Protein AF-A0A135VBW7-F1 (afdb_monomer_lite)

Secondary structure (DSSP, 8-state):
--THHHHHHHHHHHHHHHHHHHHTTTT-S--HHHHHHHHHHHHHHHHHHHHHHHHHHHHHHHHHHHHHHHHHHHHHHHHHHTS----PPP-HHHHHHHHH-S-TTS-HHHHHHHHHHHHHHHHHHHHHHHHHHHHTTS-TT-HHHHHHHHHHHHHHHHHHHHHHHHHHHH--

Structure (mmCIF, N/CA/C/O backbone):
data_AF-A0A135VBW7-F1
#
_entry.id   AF-A0A135VBW7-F1
#
loop_
_atom_site.group_PDB
_atom_site.id
_atom_site.type_symbol
_atom_site.label_atom_id
_atom_site.label_alt_id
_atom_site.label_comp_id
_atom_site.label_asym_id
_atom_site.label_entity_id
_atom_site.label_seq_id
_atom_site.pdbx_PDB_ins_code
_atom_site.Cartn_x
_atom_site.Cartn_y
_atom_site.Cartn_z
_atom_site.occupancy
_atom_site.B_iso_or_equiv
_atom_site.auth_seq_id
_atom_site.auth_comp_id
_atom_site.auth_asym_id
_atom_site.auth_atom_id
_atom_site.pdbx_PDB_model_num
ATOM 1 N N . MET A 1 1 ? -20.790 11.177 20.174 1.00 46.88 1 MET A N 1
ATOM 2 C CA . MET A 1 1 ? -21.631 11.254 21.397 1.00 46.88 1 MET A CA 1
ATOM 3 C C . MET A 1 1 ? -22.530 10.015 21.608 1.00 46.88 1 MET A C 1
ATOM 5 O O . MET A 1 1 ? -23.589 10.155 22.200 1.00 46.88 1 MET A O 1
ATOM 9 N N . ARG A 1 2 ? -22.160 8.800 21.154 1.00 52.00 2 ARG A N 1
ATOM 10 C CA . ARG A 1 2 ? -22.964 7.569 21.377 1.00 52.00 2 ARG A CA 1
ATOM 11 C C . ARG A 1 2 ? -22.360 6.594 22.401 1.00 52.00 2 ARG A C 1
ATOM 13 O O . ARG A 1 2 ? -23.052 5.684 22.832 1.00 52.00 2 ARG A O 1
ATOM 20 N N . GLU A 1 3 ? -21.113 6.800 22.824 1.00 50.81 3 GLU A N 1
ATOM 21 C CA . GLU A 1 3 ? -20.400 5.897 23.746 1.00 50.81 3 GLU A CA 1
ATOM 22 C C . GLU A 1 3 ? -20.763 6.115 25.226 1.00 50.81 3 GLU A C 1
ATOM 24 O O . GLU A 1 3 ? -20.669 5.199 26.038 1.00 50.81 3 GLU A O 1
ATOM 29 N N . SER A 1 4 ? -21.271 7.298 25.576 1.00 54.44 4 SER A N 1
ATOM 30 C CA . SER A 1 4 ? -21.640 7.672 26.947 1.00 54.44 4 SER A CA 1
ATOM 31 C C . SER A 1 4 ? -22.957 7.058 27.445 1.00 54.44 4 SER A C 1
ATOM 33 O O . SER A 1 4 ? -23.220 7.082 28.645 1.00 54.44 4 SER A O 1
ATOM 35 N N . TYR A 1 5 ? -23.779 6.477 26.563 1.00 54.94 5 TYR A N 1
ATOM 36 C CA . TYR A 1 5 ? -25.078 5.901 26.940 1.00 54.94 5 TYR A CA 1
ATOM 37 C C . TYR A 1 5 ? -25.002 4.437 27.384 1.00 54.94 5 TYR A C 1
ATOM 39 O O . TYR A 1 5 ? -25.906 3.974 28.071 1.00 54.94 5 TYR A O 1
ATOM 47 N N . TRP A 1 6 ? -23.933 3.711 27.049 1.00 58.34 6 TRP A N 1
ATOM 48 C CA . TRP A 1 6 ? -23.809 2.284 27.374 1.00 58.34 6 TRP A CA 1
ATOM 49 C C . TRP A 1 6 ? -23.512 2.042 28.850 1.00 58.34 6 TRP A C 1
ATOM 51 O O . TRP A 1 6 ? -24.111 1.164 29.464 1.00 58.34 6 TRP A O 1
ATOM 61 N N . TRP A 1 7 ? -22.669 2.883 29.448 1.00 57.38 7 TRP A N 1
ATOM 62 C CA . TRP A 1 7 ? -22.438 2.882 30.892 1.00 57.38 7 TRP A CA 1
ATOM 63 C C . TRP A 1 7 ? -23.694 3.300 31.661 1.00 57.38 7 TRP A C 1
ATOM 65 O O . TRP A 1 7 ? -23.978 2.735 32.711 1.00 57.38 7 TRP A O 1
ATOM 75 N N . LEU A 1 8 ? -24.487 4.227 31.106 1.00 60.44 8 LEU A N 1
ATOM 76 C CA . LEU A 1 8 ? -25.788 4.612 31.659 1.00 60.44 8 LEU A CA 1
ATOM 77 C C . LEU A 1 8 ? -26.816 3.481 31.553 1.00 60.44 8 LEU A C 1
ATOM 79 O O . LEU A 1 8 ? -27.539 3.252 32.511 1.00 60.44 8 LEU A O 1
ATOM 83 N N . LEU A 1 9 ? -26.856 2.741 30.442 1.00 63.44 9 LEU A N 1
ATOM 84 C CA . LEU A 1 9 ? -27.711 1.562 30.263 1.00 63.44 9 LEU A CA 1
ATOM 85 C C . LEU A 1 9 ? -27.305 0.414 31.192 1.00 63.44 9 LEU A C 1
ATOM 87 O O . LEU A 1 9 ? -28.172 -0.199 31.806 1.00 63.44 9 LEU A O 1
ATOM 91 N N . GLY A 1 10 ? -26.003 0.160 31.344 1.00 63.41 10 GLY A N 1
ATOM 92 C CA . GLY A 1 10 ? -25.475 -0.830 32.283 1.00 63.41 10 GLY A CA 1
ATOM 93 C C . GLY A 1 10 ? -25.764 -0.459 33.738 1.00 63.41 10 GLY A C 1
ATOM 94 O O . GLY A 1 10 ? -26.268 -1.284 34.494 1.00 63.41 10 GLY A O 1
ATOM 95 N N . ALA A 1 11 ? -25.533 0.801 34.120 1.00 61.34 11 ALA A N 1
ATOM 96 C CA . ALA A 1 11 ? -25.858 1.306 35.451 1.00 61.34 11 ALA A CA 1
ATOM 97 C C . ALA A 1 11 ? -27.372 1.308 35.709 1.00 61.34 11 ALA A C 1
ATOM 99 O O . ALA A 1 11 ? -27.806 0.919 36.788 1.00 61.34 11 ALA A O 1
ATOM 100 N N . PHE A 1 12 ? -28.187 1.682 34.720 1.00 61.47 12 PHE A N 1
ATOM 101 C CA . PHE A 1 12 ? -29.646 1.648 34.811 1.00 61.47 12 PHE A CA 1
ATOM 102 C C . PHE A 1 12 ? -30.165 0.217 34.950 1.00 61.47 12 PHE A C 1
ATOM 104 O O . PHE A 1 12 ? -30.994 -0.035 35.813 1.00 61.47 12 PHE A O 1
ATOM 111 N N . ALA A 1 13 ? -29.638 -0.738 34.181 1.00 65.81 13 ALA A N 1
ATOM 112 C CA . ALA A 1 13 ? -29.973 -2.151 34.332 1.00 65.81 13 ALA A CA 1
ATOM 113 C C . ALA A 1 13 ? -29.595 -2.678 35.725 1.00 65.81 13 ALA A C 1
ATOM 115 O O . ALA A 1 13 ? -30.359 -3.435 36.313 1.00 65.81 13 ALA A O 1
ATOM 116 N N . LEU A 1 14 ? -28.465 -2.229 36.282 1.00 63.97 14 LEU A N 1
ATOM 117 C CA . LEU A 1 14 ? -28.007 -2.604 37.620 1.00 63.97 14 LEU A CA 1
ATOM 118 C C . LEU A 1 14 ? -28.886 -1.996 38.726 1.00 63.97 14 LEU A C 1
ATOM 120 O O . LEU A 1 14 ? -29.238 -2.684 39.682 1.00 63.97 14 LEU A O 1
ATOM 124 N N . VAL A 1 15 ? -29.304 -0.736 38.569 1.00 66.69 15 VAL A N 1
ATOM 125 C CA . VAL A 1 15 ? -30.243 -0.055 39.475 1.00 66.69 15 VAL A CA 1
ATOM 126 C C . VAL A 1 15 ? -31.633 -0.679 39.387 1.00 66.69 15 VAL A C 1
ATOM 128 O O . VAL A 1 15 ? -32.228 -0.963 40.419 1.00 66.69 15 VAL A O 1
ATOM 131 N N . VAL A 1 16 ? -32.144 -0.956 38.185 1.00 64.00 16 VAL A N 1
ATOM 132 C CA . VAL A 1 16 ? -33.433 -1.634 37.987 1.00 64.00 16 VAL A CA 1
ATOM 133 C C . VAL A 1 16 ? -33.384 -3.050 38.559 1.00 64.00 16 VAL A C 1
ATOM 135 O O . VAL A 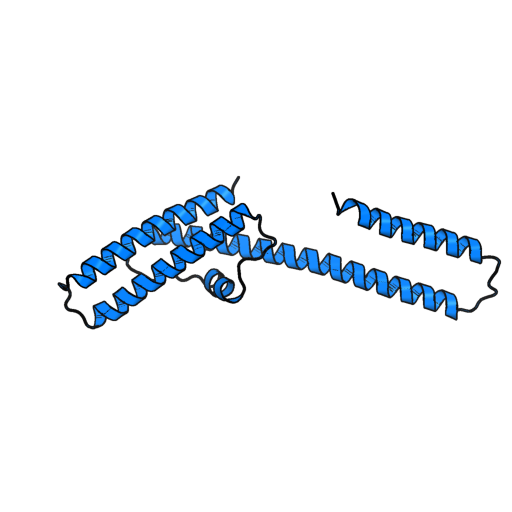1 16 ? -34.323 -3.447 39.235 1.00 64.00 16 VAL A O 1
ATOM 138 N N . ALA A 1 17 ? -32.285 -3.786 38.383 1.00 61.44 17 ALA A N 1
ATOM 139 C CA . ALA A 1 17 ? -32.102 -5.110 38.976 1.00 61.44 17 ALA A CA 1
ATOM 140 C C . ALA A 1 17 ? -32.067 -5.063 40.508 1.00 61.44 17 ALA A C 1
ATOM 142 O O . ALA A 1 17 ? -32.711 -5.885 41.151 1.00 61.44 17 ALA A O 1
ATOM 143 N N . ALA A 1 18 ? -31.370 -4.086 41.097 1.00 63.28 18 ALA A N 1
ATOM 144 C CA . ALA A 1 18 ? -31.343 -3.891 42.543 1.00 63.28 18 ALA A CA 1
ATOM 145 C C . ALA A 1 18 ? -32.724 -3.495 43.082 1.00 63.28 18 ALA A C 1
ATOM 147 O O . ALA A 1 18 ? -33.181 -4.061 44.067 1.00 63.28 18 ALA A O 1
ATOM 148 N N . VAL A 1 19 ? -33.425 -2.577 42.410 1.00 66.69 19 VAL A N 1
ATOM 149 C CA . VAL A 1 19 ? -34.778 -2.146 42.788 1.00 66.69 19 VAL A CA 1
ATOM 150 C C . VAL A 1 19 ? -35.772 -3.298 42.663 1.00 66.69 19 VAL A C 1
ATOM 152 O O . VAL A 1 19 ? -36.568 -3.497 43.568 1.00 66.69 19 VAL A O 1
ATOM 155 N N . VAL A 1 20 ? -35.701 -4.109 41.606 1.00 62.47 20 VAL A N 1
ATOM 156 C CA . VAL A 1 20 ? -36.527 -5.317 41.459 1.00 62.47 20 VAL A CA 1
ATOM 157 C C . VAL A 1 20 ? -36.168 -6.348 42.537 1.00 62.47 20 VAL A C 1
ATOM 159 O O . VAL A 1 20 ? -37.058 -6.860 43.202 1.00 62.47 20 VAL A O 1
ATOM 162 N N . ALA A 1 21 ? -34.889 -6.607 42.807 1.00 61.53 21 ALA A N 1
ATOM 163 C CA . ALA A 1 21 ? -34.484 -7.527 43.873 1.00 61.53 21 ALA A CA 1
ATOM 164 C C . ALA A 1 21 ? -34.987 -7.085 45.261 1.00 61.53 21 ALA A C 1
ATOM 166 O O . ALA A 1 21 ? -35.419 -7.926 46.044 1.00 61.53 21 ALA A O 1
ATOM 167 N N . ILE A 1 22 ? -34.980 -5.776 45.536 1.00 62.94 22 ILE A N 1
ATOM 168 C CA . ILE A 1 22 ? -35.487 -5.184 46.782 1.00 62.94 22 ILE A CA 1
ATOM 169 C C . ILE A 1 22 ? -37.024 -5.233 46.832 1.00 62.94 22 ILE A C 1
ATOM 171 O O . ILE A 1 22 ? -37.593 -5.605 47.851 1.00 62.94 22 ILE A O 1
ATOM 175 N N . LEU A 1 23 ? -37.717 -4.899 45.738 1.00 60.34 23 LEU A N 1
ATOM 176 C CA . LEU A 1 23 ? -39.187 -4.874 45.685 1.00 60.34 23 LEU A CA 1
ATOM 177 C C . LEU A 1 23 ? -39.821 -6.267 45.788 1.00 60.34 23 LEU A C 1
ATOM 179 O O . LEU A 1 23 ? -40.955 -6.391 46.243 1.00 60.34 23 LEU A O 1
ATOM 183 N N . PHE A 1 24 ? -39.104 -7.308 45.372 1.00 59.44 24 PHE A N 1
ATOM 184 C CA . PHE A 1 24 ? -39.570 -8.695 45.432 1.00 59.44 24 PHE A CA 1
ATOM 185 C C . PHE A 1 24 ? -38.990 -9.478 46.622 1.00 59.44 24 PHE A C 1
ATOM 187 O O . PHE A 1 24 ? -39.275 -10.668 46.761 1.00 59.44 24 PHE A O 1
ATOM 194 N N . GLN A 1 25 ? -38.227 -8.815 47.500 1.00 55.75 25 GLN A N 1
ATOM 195 C CA . GLN A 1 25 ? -37.569 -9.427 48.658 1.00 55.75 25 GLN A CA 1
ATOM 196 C C . GLN A 1 25 ? -38.575 -9.988 49.680 1.00 55.75 25 GLN A C 1
ATOM 198 O O . GLN A 1 25 ? -38.312 -11.020 50.293 1.00 55.75 25 GLN A O 1
ATOM 203 N N . ASP A 1 26 ? -39.750 -9.359 49.790 1.00 54.84 26 ASP A N 1
ATOM 204 C CA . ASP A 1 26 ? -40.818 -9.747 50.723 1.00 54.84 26 ASP A CA 1
ATOM 205 C C . ASP A 1 26 ? -41.869 -10.700 50.111 1.00 54.84 26 ASP A C 1
ATOM 207 O O . ASP A 1 26 ? -42.705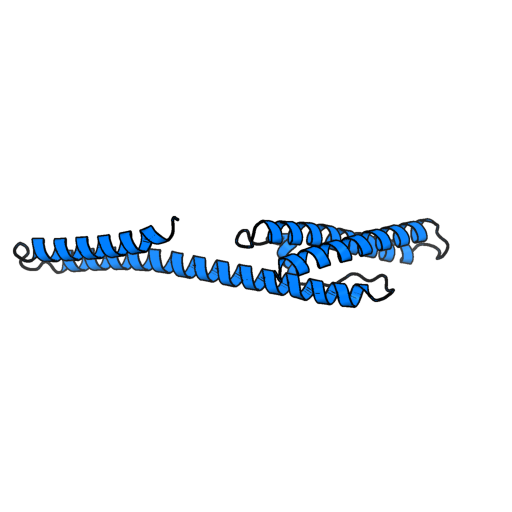 -11.245 50.831 1.00 54.84 26 ASP A O 1
ATOM 211 N N . PHE A 1 27 ? -41.852 -10.915 48.787 1.00 53.69 27 PHE A N 1
ATOM 212 C CA . PHE A 1 27 ? -42.901 -11.655 48.061 1.00 53.69 27 PHE A CA 1
ATOM 213 C C . PHE A 1 27 ? -42.540 -13.096 47.684 1.00 53.69 27 PHE A C 1
ATOM 215 O O . PHE A 1 27 ? -43.407 -13.837 47.221 1.00 53.69 27 PHE A O 1
ATOM 222 N N . LEU A 1 28 ? -41.288 -13.514 47.862 1.00 50.50 28 LEU A N 1
ATOM 223 C CA . LEU A 1 28 ? -40.815 -14.806 47.372 1.00 50.50 28 LEU A CA 1
ATOM 224 C C . LEU A 1 28 ? -40.257 -15.653 48.521 1.00 50.50 28 LEU A C 1
ATOM 226 O O . LEU A 1 28 ? -39.073 -15.538 48.846 1.00 50.50 28 LEU A O 1
ATOM 230 N N . PRO A 1 29 ? -41.058 -16.561 49.115 1.00 51.72 29 PRO A N 1
ATOM 231 C CA . PRO A 1 29 ? -40.495 -17.711 49.800 1.00 51.72 29 PRO A CA 1
ATOM 232 C C . PRO A 1 29 ? -39.825 -18.584 48.732 1.00 51.72 29 PRO A C 1
ATOM 234 O O . PRO A 1 29 ? -40.468 -19.416 48.108 1.00 51.72 29 PRO A O 1
ATOM 237 N N . THR A 1 30 ? -38.546 -18.303 48.475 1.00 59.38 30 THR A N 1
ATOM 238 C CA . THR A 1 30 ? -37.559 -19.161 47.803 1.00 59.38 30 THR A CA 1
ATOM 239 C C . THR A 1 30 ? -38.122 -20.125 46.757 1.00 59.38 30 THR A C 1
ATOM 241 O O . THR A 1 30 ? -38.370 -21.291 47.062 1.00 59.38 30 THR A O 1
ATOM 244 N N . GLU A 1 31 ? -38.165 -19.696 45.498 1.00 56.53 31 GLU A N 1
ATOM 245 C CA . GLU A 1 31 ? -37.857 -20.630 44.419 1.00 56.53 31 GLU A CA 1
ATOM 246 C C . GLU A 1 31 ? -36.468 -20.282 43.872 1.00 56.53 31 GLU A C 1
ATOM 248 O O . GLU A 1 31 ? -36.317 -19.247 43.214 1.00 56.53 31 GLU A O 1
ATOM 253 N N . PRO A 1 32 ? -35.433 -21.108 44.140 1.00 59.53 32 PRO A N 1
ATOM 254 C CA . PRO A 1 32 ? -34.099 -20.925 43.556 1.00 59.53 32 PRO A CA 1
ATOM 255 C C . PRO A 1 32 ? -34.147 -20.777 42.028 1.00 59.53 32 PRO A C 1
ATOM 257 O O . PRO A 1 32 ? -33.325 -20.067 41.458 1.00 59.53 32 PRO A O 1
ATOM 260 N N . LEU A 1 33 ? -35.192 -21.316 41.393 1.00 53.94 33 LEU A N 1
ATOM 261 C CA . LEU A 1 33 ? -35.493 -21.192 39.972 1.00 53.94 33 LEU A CA 1
ATOM 262 C C . LEU A 1 33 ? -35.513 -19.739 39.455 1.00 53.94 33 LEU A C 1
ATOM 264 O O . LEU A 1 33 ? -34.969 -19.477 38.389 1.00 53.94 33 LEU A O 1
ATOM 268 N N . ILE A 1 34 ? -36.113 -18.782 40.181 1.00 59.03 34 ILE A N 1
ATOM 269 C CA . ILE A 1 34 ? -36.241 -17.382 39.716 1.00 59.03 34 ILE A CA 1
ATOM 270 C C . ILE A 1 34 ? -34.895 -16.656 39.806 1.00 59.03 34 ILE A C 1
ATOM 272 O O . ILE A 1 34 ? -34.521 -15.913 38.897 1.00 59.03 34 ILE A O 1
ATOM 276 N N . ILE A 1 35 ? -34.144 -16.899 40.883 1.00 59.84 35 ILE A N 1
ATOM 277 C CA . ILE A 1 35 ? -32.806 -16.329 41.080 1.00 59.84 35 ILE A CA 1
ATOM 278 C C . ILE A 1 35 ? -31.834 -16.910 40.045 1.00 59.84 35 ILE A C 1
ATOM 280 O O . ILE A 1 35 ? -31.066 -16.161 39.442 1.00 59.84 35 ILE A O 1
ATOM 284 N N . GLU A 1 36 ? -31.909 -18.215 39.779 1.00 54.22 36 GLU A N 1
ATOM 285 C CA . GLU A 1 36 ? -31.135 -18.884 38.730 1.00 54.22 36 GLU A CA 1
ATOM 286 C C . GLU A 1 36 ? -31.496 -18.363 37.333 1.00 54.22 36 GLU A C 1
ATOM 288 O O . GLU A 1 36 ? -30.595 -18.084 36.540 1.00 54.22 36 GLU A O 1
ATOM 293 N N . LEU A 1 37 ? -32.783 -18.141 37.033 1.00 56.16 37 LEU A N 1
ATOM 294 C CA . LEU A 1 37 ? -33.213 -17.565 35.753 1.00 56.16 37 LEU A CA 1
ATOM 295 C C . LEU A 1 37 ? -32.667 -16.147 35.555 1.00 56.16 37 LEU A C 1
ATOM 297 O O . LEU A 1 37 ? -32.160 -15.824 34.479 1.00 56.16 37 LEU A O 1
ATOM 301 N N . LEU A 1 38 ? -32.743 -15.311 36.594 1.00 62.22 38 LEU A N 1
ATOM 302 C CA . LEU A 1 38 ? -32.223 -13.946 36.560 1.00 62.22 38 LEU A CA 1
ATOM 303 C C . LEU A 1 38 ? -30.700 -13.944 36.401 1.00 62.22 38 LEU A C 1
ATOM 305 O O . LEU A 1 38 ? -30.186 -13.264 35.516 1.00 62.22 38 LEU A O 1
ATOM 309 N N . ALA A 1 39 ? -29.974 -14.745 37.183 1.00 59.28 39 ALA A N 1
ATOM 310 C CA . ALA A 1 39 ? -28.521 -14.869 37.072 1.00 59.28 39 ALA A CA 1
ATOM 311 C C . ALA A 1 39 ? -28.088 -15.364 35.682 1.00 59.28 39 ALA A C 1
ATOM 313 O O . ALA A 1 39 ? -27.123 -14.848 35.116 1.00 59.28 39 ALA A O 1
ATOM 314 N N . THR A 1 40 ? -28.834 -16.303 35.095 1.00 59.03 40 THR A N 1
ATOM 315 C CA . THR A 1 40 ? -28.587 -16.805 33.736 1.00 59.03 40 THR A CA 1
ATOM 316 C C . THR A 1 40 ? -28.821 -15.711 32.693 1.00 59.03 40 THR A C 1
ATOM 318 O O . THR A 1 40 ? -27.979 -15.504 31.819 1.00 59.03 40 THR A O 1
ATOM 321 N N . PHE A 1 41 ? -29.913 -14.949 32.806 1.00 64.88 41 PHE A N 1
ATOM 322 C CA . PHE A 1 41 ? -30.212 -13.831 31.907 1.00 64.88 41 PHE A CA 1
ATOM 323 C C . PHE A 1 41 ? -29.143 -12.726 31.982 1.00 64.88 41 PHE A C 1
ATOM 325 O O . PHE A 1 41 ? -28.655 -12.264 30.949 1.00 64.88 41 PHE A O 1
ATOM 332 N N . PHE A 1 42 ? -28.699 -12.358 33.189 1.00 64.50 42 PHE A N 1
ATOM 333 C CA . PHE A 1 42 ? -27.603 -11.402 33.376 1.00 64.50 42 PHE A CA 1
ATOM 334 C C . PHE A 1 42 ? -26.260 -11.941 32.871 1.00 64.50 42 PHE A C 1
ATOM 336 O O . PHE A 1 42 ? -25.513 -11.196 32.240 1.00 64.50 42 PHE A O 1
ATOM 343 N N . GLY A 1 43 ? -25.965 -13.227 33.076 1.00 57.88 43 GLY A N 1
ATOM 344 C CA . GLY A 1 43 ? -24.767 -13.875 32.540 1.00 57.88 43 GLY A CA 1
ATOM 345 C C . GLY A 1 43 ? -24.706 -13.818 31.012 1.00 57.88 43 GLY A C 1
ATOM 346 O O . GLY A 1 43 ? -23.656 -13.506 30.452 1.00 57.88 43 GLY A O 1
ATOM 347 N N . VAL A 1 44 ? -25.842 -14.024 30.336 1.00 63.59 44 VAL A N 1
ATOM 348 C CA . VAL A 1 44 ? -25.958 -13.892 28.874 1.00 63.59 44 VAL A CA 1
ATOM 349 C C . VAL A 1 44 ? -25.740 -12.445 28.425 1.00 63.59 44 VAL A C 1
ATOM 351 O O . VAL A 1 44 ? -24.964 -12.211 27.501 1.00 63.59 44 VAL A O 1
ATOM 354 N N . LEU A 1 45 ? -26.351 -11.459 29.090 1.00 66.94 45 LEU A N 1
ATOM 355 C CA . LEU A 1 45 ? -26.158 -10.043 28.748 1.00 66.94 45 LEU A CA 1
ATOM 356 C C . LEU A 1 45 ? -24.711 -9.578 28.959 1.00 66.94 45 LEU A C 1
ATOM 358 O O . LEU A 1 45 ? -24.162 -8.878 28.109 1.00 66.94 45 LEU A O 1
ATOM 362 N N . ILE A 1 46 ? -24.071 -10.002 30.052 1.00 66.44 46 ILE A N 1
ATOM 363 C CA . ILE A 1 46 ? -22.656 -9.721 30.320 1.00 66.44 46 ILE A CA 1
ATOM 364 C C . ILE A 1 46 ? -21.776 -10.395 29.263 1.00 66.44 46 ILE A C 1
ATOM 366 O O . ILE A 1 46 ? -20.866 -9.756 28.745 1.00 66.44 46 ILE A O 1
ATOM 370 N N . ALA A 1 47 ? -22.051 -11.646 28.888 1.00 61.75 47 ALA A N 1
ATOM 371 C CA . ALA A 1 47 ? -21.296 -12.343 27.848 1.00 61.75 47 ALA A CA 1
ATOM 372 C C . ALA A 1 47 ? -21.409 -11.654 26.477 1.00 61.75 47 ALA A C 1
ATOM 374 O O . ALA A 1 47 ? -20.404 -11.536 25.777 1.00 61.75 47 ALA A O 1
ATOM 375 N N . ILE A 1 48 ? -22.596 -11.153 26.114 1.00 66.81 48 ILE A N 1
ATOM 376 C CA . ILE A 1 48 ? -22.813 -10.379 24.881 1.00 66.81 48 ILE A CA 1
ATOM 377 C C . ILE A 1 48 ? -22.038 -9.057 24.941 1.00 66.81 48 ILE A C 1
ATOM 379 O O . ILE A 1 48 ? -21.258 -8.768 24.036 1.00 66.81 48 ILE A O 1
ATOM 383 N N . ALA A 1 49 ? -22.172 -8.296 26.032 1.00 58.91 49 ALA A N 1
ATOM 384 C CA . ALA A 1 49 ? -21.487 -7.014 26.202 1.00 58.91 49 ALA A CA 1
ATOM 385 C C . ALA A 1 49 ? -19.955 -7.163 26.219 1.00 58.91 49 ALA A C 1
ATOM 387 O O . ALA A 1 49 ? -19.243 -6.376 25.596 1.00 58.91 49 ALA A O 1
ATOM 388 N N . LEU A 1 50 ? -19.433 -8.200 26.883 1.00 58.91 50 LEU A N 1
ATOM 389 C CA . LEU A 1 50 ? -18.009 -8.532 26.862 1.00 58.91 50 LEU A CA 1
ATOM 390 C C . LEU A 1 50 ? -17.574 -8.984 25.463 1.00 58.91 50 LEU A C 1
ATOM 392 O O . LEU A 1 50 ? -16.519 -8.564 24.994 1.00 58.91 50 LEU A O 1
ATOM 396 N N . GLY A 1 51 ? -18.374 -9.797 24.771 1.00 60.50 51 GLY A N 1
ATOM 397 C CA . GLY A 1 51 ? -18.109 -10.224 23.396 1.00 60.50 51 GLY A CA 1
ATOM 398 C C . GLY A 1 51 ? -17.972 -9.045 22.431 1.00 60.50 51 GLY A C 1
ATOM 399 O O . GLY A 1 51 ? -17.013 -8.992 21.660 1.00 60.50 51 GLY A O 1
ATOM 400 N N . GLU A 1 52 ? -18.869 -8.064 22.526 1.00 63.25 52 GLU A N 1
ATOM 401 C CA . GLU A 1 52 ? -18.829 -6.838 21.726 1.00 63.25 52 GLU A CA 1
ATOM 402 C C . GLU A 1 52 ? -17.666 -5.920 22.119 1.00 63.25 52 GLU A C 1
ATOM 404 O O . GLU A 1 52 ? -16.934 -5.460 21.242 1.00 63.25 52 GLU A O 1
ATOM 409 N N . ALA A 1 53 ? -17.424 -5.706 23.416 1.00 61.41 53 ALA A N 1
ATOM 410 C CA . ALA A 1 53 ? -16.333 -4.859 23.901 1.00 61.41 53 ALA A CA 1
ATOM 411 C C . ALA A 1 53 ? -14.950 -5.436 23.551 1.00 61.41 53 ALA A C 1
ATOM 413 O O . ALA A 1 53 ? -14.079 -4.732 23.036 1.00 61.41 53 ALA A O 1
ATOM 414 N N . PHE A 1 54 ? -14.744 -6.741 23.758 1.00 64.06 54 PHE A N 1
ATOM 415 C CA . PHE A 1 54 ? -13.506 -7.410 23.361 1.00 64.06 54 PHE A CA 1
ATOM 416 C C . PHE A 1 54 ? -13.385 -7.553 21.844 1.00 64.06 54 PHE A C 1
ATOM 418 O O . PHE A 1 54 ? -12.264 -7.584 21.342 1.00 64.06 54 PHE A O 1
ATOM 425 N N . GLY A 1 55 ? -14.495 -7.665 21.113 1.00 66.94 55 GLY A N 1
ATOM 426 C CA . GLY A 1 55 ? -14.510 -7.676 19.651 1.00 66.94 55 GLY A CA 1
ATOM 427 C C . GLY A 1 55 ? -14.102 -6.326 19.065 1.00 66.94 55 GLY A C 1
ATOM 428 O O . GLY A 1 55 ? -13.240 -6.276 18.188 1.00 66.94 55 GLY A O 1
ATOM 429 N N . ALA A 1 56 ? -14.646 -5.231 19.600 1.00 69.69 56 ALA A N 1
ATOM 430 C CA . ALA A 1 56 ? -14.303 -3.868 19.209 1.00 69.69 56 ALA A CA 1
ATOM 431 C C . ALA A 1 56 ? -12.831 -3.548 19.508 1.00 69.69 56 ALA A C 1
ATOM 433 O O . ALA A 1 56 ? -12.109 -3.147 18.597 1.00 69.69 56 ALA A O 1
ATOM 434 N N . ASN A 1 57 ? -12.357 -3.841 20.725 1.00 72.06 57 ASN A N 1
ATOM 435 C CA . ASN A 1 57 ? -10.955 -3.632 21.102 1.00 72.06 57 ASN A CA 1
ATOM 436 C C . ASN A 1 57 ? -9.989 -4.481 20.260 1.00 72.06 57 ASN A C 1
ATOM 438 O O . ASN A 1 57 ? -8.925 -4.005 19.865 1.00 72.06 57 ASN A O 1
ATOM 442 N N . ARG A 1 58 ? -10.353 -5.731 19.932 1.00 71.69 58 ARG A N 1
ATOM 443 C CA . ARG A 1 58 ? -9.552 -6.586 19.037 1.00 71.69 58 ARG A CA 1
ATOM 444 C C . ARG A 1 58 ? -9.518 -6.052 17.608 1.00 71.69 58 ARG A C 1
ATOM 446 O O . ARG A 1 58 ? -8.457 -6.058 16.990 1.00 71.69 58 ARG A O 1
ATOM 453 N N . ALA A 1 59 ? -10.650 -5.590 17.081 1.00 75.50 59 ALA A N 1
ATOM 454 C CA . ALA A 1 59 ? -10.726 -5.017 15.741 1.00 75.50 59 ALA A CA 1
ATOM 455 C C . ALA A 1 59 ? -9.919 -3.715 15.630 1.00 75.50 59 ALA A C 1
ATOM 457 O O . ALA A 1 59 ? -9.231 -3.504 14.635 1.00 75.50 59 ALA A O 1
ATOM 458 N N . GLU A 1 60 ? -9.957 -2.874 16.661 1.00 81.00 60 GLU A N 1
ATOM 459 C CA . GLU A 1 60 ? -9.203 -1.624 16.724 1.00 81.00 60 GLU A CA 1
ATOM 460 C C . GLU A 1 60 ? -7.700 -1.858 16.892 1.00 81.00 60 GLU A C 1
ATOM 462 O O . GLU A 1 60 ? -6.899 -1.270 16.167 1.00 81.00 60 GLU A O 1
ATOM 467 N N . SER A 1 61 ? -7.304 -2.791 17.762 1.00 83.81 61 SER A N 1
ATOM 468 C CA . SER A 1 61 ? -5.908 -3.220 17.885 1.00 83.81 61 SER A CA 1
ATOM 469 C C . SER A 1 61 ? -5.375 -3.779 16.562 1.00 83.81 61 SER A C 1
ATOM 471 O O . SER A 1 61 ? -4.295 -3.389 16.122 1.00 83.81 61 SER A O 1
ATOM 473 N N . ARG A 1 62 ? -6.166 -4.609 15.866 1.00 84.25 62 ARG A N 1
ATOM 474 C CA . ARG A 1 62 ? -5.810 -5.138 14.543 1.00 84.25 62 ARG A CA 1
ATOM 475 C C . ARG A 1 62 ? -5.701 -4.038 13.489 1.00 84.25 62 ARG A C 1
ATOM 477 O O . ARG A 1 62 ? -4.760 -4.061 12.705 1.00 84.25 62 ARG A O 1
ATOM 484 N N . ALA A 1 63 ? -6.632 -3.087 13.458 1.00 85.50 63 ALA A N 1
ATOM 485 C CA . ALA A 1 63 ? -6.587 -1.970 12.518 1.00 85.50 63 ALA A CA 1
ATOM 486 C C . ALA A 1 63 ? -5.354 -1.085 12.747 1.00 85.50 63 ALA A C 1
ATOM 488 O O . ALA A 1 63 ? -4.690 -0.709 11.787 1.00 85.50 63 ALA A O 1
ATOM 489 N N . ASN A 1 64 ? -5.012 -0.809 14.008 1.00 87.94 64 ASN A N 1
ATOM 490 C CA . ASN A 1 64 ? -3.807 -0.063 14.362 1.00 87.94 64 ASN A CA 1
ATOM 491 C C . ASN A 1 64 ? -2.525 -0.822 14.013 1.00 87.94 64 ASN A C 1
ATOM 493 O O . ASN A 1 64 ? -1.590 -0.203 13.515 1.00 87.94 64 ASN A O 1
ATOM 497 N N . TRP A 1 65 ? -2.490 -2.141 14.220 1.00 88.31 65 TRP A N 1
ATOM 498 C CA . TRP A 1 65 ? -1.366 -2.970 13.788 1.00 88.31 65 TRP A CA 1
ATOM 499 C C . TRP A 1 65 ? -1.189 -2.915 12.265 1.00 88.31 65 TRP A C 1
ATOM 501 O O . TRP A 1 65 ? -0.127 -2.514 11.808 1.00 88.31 65 TRP A O 1
ATOM 511 N N . VAL A 1 66 ? -2.249 -3.177 11.484 1.00 86.50 66 VAL A N 1
ATOM 512 C CA . VAL A 1 66 ? -2.204 -3.085 10.009 1.00 86.50 66 VAL A CA 1
ATOM 513 C C . VAL A 1 66 ? -1.761 -1.695 9.556 1.00 86.50 66 VAL A C 1
ATOM 515 O O . VAL A 1 66 ? -0.909 -1.581 8.686 1.00 86.50 66 VAL A O 1
ATOM 518 N N . LYS A 1 67 ? -2.307 -0.630 10.153 1.00 88.44 67 LYS A N 1
ATOM 519 C CA . LYS A 1 67 ? -1.902 0.750 9.858 1.00 88.44 67 LYS A CA 1
ATOM 520 C C . LYS A 1 67 ? -0.396 0.941 10.053 1.00 88.44 67 LYS A C 1
ATOM 522 O O . LYS A 1 67 ? 0.252 1.486 9.170 1.00 88.44 67 LYS A O 1
ATOM 527 N N . ASN A 1 68 ? 0.140 0.517 11.196 1.00 91.25 68 ASN A N 1
ATOM 528 C CA . ASN A 1 68 ? 1.552 0.702 11.518 1.00 91.25 68 ASN A CA 1
ATOM 529 C C . ASN A 1 68 ? 2.456 -0.095 10.569 1.00 91.25 68 ASN A C 1
ATOM 531 O O . ASN A 1 68 ? 3.423 0.471 10.076 1.00 91.25 68 ASN A O 1
ATOM 535 N N . GLU A 1 69 ? 2.110 -1.347 10.260 1.00 90.25 69 GLU A N 1
ATOM 536 C CA . GLU A 1 69 ? 2.851 -2.173 9.293 1.00 90.25 69 GLU A CA 1
ATOM 537 C C . GLU A 1 69 ? 2.845 -1.546 7.892 1.00 90.25 69 GLU A C 1
ATOM 539 O O . GLU A 1 69 ? 3.892 -1.401 7.273 1.00 90.25 69 GLU A O 1
ATOM 544 N N . LEU A 1 70 ? 1.683 -1.089 7.405 1.00 88.38 70 LEU A N 1
ATOM 545 C CA . LEU A 1 70 ? 1.586 -0.428 6.097 1.00 88.38 70 LEU A CA 1
ATOM 546 C C . LEU A 1 70 ? 2.440 0.845 6.028 1.00 88.38 70 LEU A C 1
ATOM 548 O O . LEU A 1 70 ? 3.062 1.114 5.002 1.00 88.38 70 LEU A O 1
ATOM 552 N N . VAL A 1 71 ? 2.442 1.636 7.103 1.00 89.50 71 VAL A N 1
ATOM 553 C CA . VAL A 1 71 ? 3.239 2.863 7.210 1.00 89.50 71 VAL A CA 1
ATOM 554 C C . VAL A 1 71 ? 4.731 2.546 7.271 1.00 89.50 71 VAL A C 1
ATOM 556 O O . VAL A 1 71 ? 5.518 3.255 6.650 1.00 89.50 71 VAL A O 1
ATOM 559 N N . GLU A 1 72 ? 5.126 1.504 7.998 1.00 89.81 72 GLU A N 1
ATOM 560 C CA . GLU A 1 72 ? 6.529 1.111 8.112 1.00 89.81 72 GLU A CA 1
ATOM 561 C C . GLU A 1 72 ? 7.069 0.582 6.783 1.00 89.81 72 GLU A C 1
ATOM 563 O O . GLU A 1 72 ? 8.084 1.075 6.296 1.00 89.81 72 GLU A O 1
ATOM 568 N N . GLU A 1 73 ? 6.328 -0.304 6.118 1.00 86.81 73 GLU A N 1
ATOM 569 C CA . GLU A 1 73 ? 6.702 -0.803 4.793 1.00 86.81 73 GLU A CA 1
ATOM 570 C C . GLU A 1 73 ? 6.798 0.334 3.757 1.00 86.81 73 GLU A C 1
ATOM 572 O O . GLU A 1 73 ? 7.648 0.294 2.870 1.00 86.81 73 GLU A O 1
ATOM 577 N N . LEU A 1 74 ? 5.995 1.402 3.878 1.00 87.44 74 LEU A N 1
ATOM 578 C CA . LEU A 1 74 ? 6.149 2.593 3.032 1.00 87.44 74 LEU A CA 1
ATOM 579 C C . LEU A 1 74 ? 7.460 3.344 3.273 1.00 87.44 74 LEU A C 1
ATOM 581 O O . LEU A 1 74 ? 8.034 3.862 2.313 1.00 87.44 74 LEU A O 1
ATOM 585 N N . LYS A 1 75 ? 7.950 3.414 4.515 1.00 87.88 75 LYS A N 1
ATOM 586 C CA . LYS A 1 75 ? 9.266 4.007 4.799 1.00 87.88 75 LYS A CA 1
ATOM 587 C C . LYS A 1 75 ? 10.371 3.172 4.168 1.00 87.88 75 LYS A C 1
ATOM 589 O O . LYS A 1 75 ? 11.215 3.729 3.471 1.00 87.88 75 LYS A O 1
ATOM 594 N N . GLU A 1 76 ? 10.316 1.852 4.334 1.00 85.81 76 GLU A N 1
ATOM 595 C CA . GLU A 1 76 ? 11.270 0.930 3.710 1.00 85.81 76 GLU A CA 1
ATOM 596 C C . GLU A 1 76 ? 11.256 1.070 2.180 1.00 85.81 76 GLU A C 1
ATOM 598 O O . GLU A 1 76 ? 12.302 1.182 1.541 1.00 85.81 76 GLU A O 1
ATOM 603 N N . ILE A 1 77 ? 10.067 1.151 1.574 1.00 81.88 77 ILE A N 1
ATOM 604 C CA . ILE A 1 77 ? 9.901 1.388 0.136 1.00 81.88 77 ILE A CA 1
ATOM 605 C C . ILE A 1 77 ? 10.515 2.726 -0.287 1.00 81.88 77 ILE A C 1
ATOM 607 O O . ILE A 1 77 ? 11.158 2.793 -1.336 1.00 81.88 77 ILE A O 1
ATOM 611 N N . LEU A 1 78 ? 10.347 3.798 0.489 1.00 82.06 78 LEU A N 1
ATOM 612 C CA . LEU A 1 78 ? 10.964 5.093 0.192 1.00 82.06 78 LEU A CA 1
ATOM 613 C C . LEU A 1 78 ? 12.494 5.027 0.238 1.00 82.06 78 LEU A C 1
ATOM 615 O O . LEU A 1 78 ? 13.163 5.560 -0.649 1.00 82.06 78 LEU A O 1
ATOM 619 N N . GLU A 1 79 ? 13.058 4.324 1.216 1.00 83.50 79 GLU A N 1
ATOM 620 C CA . GLU A 1 79 ? 14.503 4.101 1.298 1.00 83.50 79 GLU A CA 1
ATOM 621 C C . GLU A 1 79 ? 15.026 3.287 0.104 1.00 83.50 79 GLU A C 1
ATOM 623 O O . GLU A 1 79 ? 16.071 3.603 -0.473 1.00 83.50 79 GLU A O 1
ATOM 628 N N . LEU A 1 80 ? 14.283 2.257 -0.311 1.00 74.88 80 LEU A N 1
ATOM 629 C CA . LEU A 1 80 ? 14.636 1.409 -1.450 1.00 74.88 80 LEU A CA 1
ATOM 630 C C . LEU A 1 80 ? 14.465 2.127 -2.791 1.00 74.88 80 LEU A C 1
ATOM 632 O O . LEU A 1 80 ? 15.300 1.970 -3.678 1.00 74.88 80 LEU A O 1
ATOM 636 N N . THR A 1 81 ? 13.429 2.951 -2.944 1.00 68.81 81 THR A N 1
ATOM 637 C CA . THR A 1 81 ? 13.198 3.738 -4.166 1.00 68.81 81 THR A CA 1
ATOM 638 C C . THR A 1 81 ? 14.225 4.856 -4.349 1.00 68.81 81 THR A C 1
ATOM 640 O O . THR A 1 81 ? 14.418 5.308 -5.476 1.00 68.81 81 THR A O 1
ATOM 643 N N . GLY A 1 82 ? 14.983 5.230 -3.316 1.00 63.59 82 GLY A N 1
ATOM 644 C CA . GLY A 1 82 ? 16.189 6.050 -3.468 1.00 63.59 82 GLY A CA 1
ATOM 645 C C . GLY A 1 82 ? 17.305 5.388 -4.295 1.00 63.59 82 GLY A C 1
ATOM 646 O O . GLY A 1 82 ? 18.247 6.065 -4.701 1.00 63.59 82 GLY A O 1
ATOM 647 N N . ARG A 1 83 ? 17.215 4.079 -4.571 1.00 69.94 83 ARG A N 1
ATOM 648 C CA . ARG A 1 83 ? 18.172 3.338 -5.404 1.00 69.94 83 ARG A CA 1
ATOM 649 C C . ARG A 1 83 ? 17.752 3.379 -6.876 1.00 69.94 83 ARG A C 1
ATOM 651 O O . ARG A 1 83 ? 16.568 3.269 -7.200 1.00 69.94 83 ARG A O 1
ATOM 658 N N . ASP A 1 84 ? 18.726 3.496 -7.775 1.00 66.38 84 ASP A N 1
ATOM 659 C CA . ASP A 1 84 ? 18.527 3.477 -9.234 1.00 66.38 84 ASP A CA 1
ATOM 660 C C . ASP A 1 84 ? 18.417 2.040 -9.780 1.00 66.38 84 ASP A C 1
ATOM 662 O O . ASP A 1 84 ? 19.123 1.633 -10.700 1.00 66.38 84 ASP A O 1
ATOM 666 N N . THR A 1 85 ? 17.532 1.233 -9.187 1.00 76.50 85 THR A N 1
ATOM 667 C CA . THR A 1 85 ? 17.240 -0.129 -9.658 1.00 76.50 85 THR A CA 1
ATOM 668 C C . THR A 1 85 ? 15.781 -0.274 -10.088 1.00 76.50 85 THR A C 1
ATOM 670 O O . THR A 1 85 ? 14.881 0.359 -9.531 1.00 76.50 85 THR A O 1
ATOM 673 N N . ILE A 1 86 ? 15.554 -1.098 -11.118 1.00 80.81 86 ILE A N 1
ATOM 674 C CA . ILE A 1 86 ? 14.224 -1.451 -11.634 1.00 80.81 86 ILE A CA 1
ATOM 675 C C . ILE A 1 86 ? 13.841 -2.810 -11.048 1.00 80.81 86 ILE A C 1
ATOM 677 O O . ILE A 1 86 ? 13.978 -3.856 -11.685 1.00 80.81 86 ILE A O 1
ATOM 681 N N . ASP A 1 87 ? 13.389 -2.788 -9.798 1.00 85.00 87 ASP A N 1
ATOM 682 C CA . ASP A 1 87 ? 12.989 -3.987 -9.070 1.00 85.00 87 ASP A CA 1
ATOM 683 C C . ASP A 1 87 ? 11.569 -3.895 -8.535 1.00 85.00 87 ASP A C 1
ATOM 685 O O . ASP A 1 87 ? 11.078 -2.815 -8.204 1.00 85.00 87 ASP A O 1
ATOM 689 N N . GLU A 1 88 ? 10.913 -5.059 -8.487 1.00 85.25 88 GLU A N 1
ATOM 690 C CA . GLU A 1 88 ? 9.625 -5.198 -7.820 1.00 85.25 88 GLU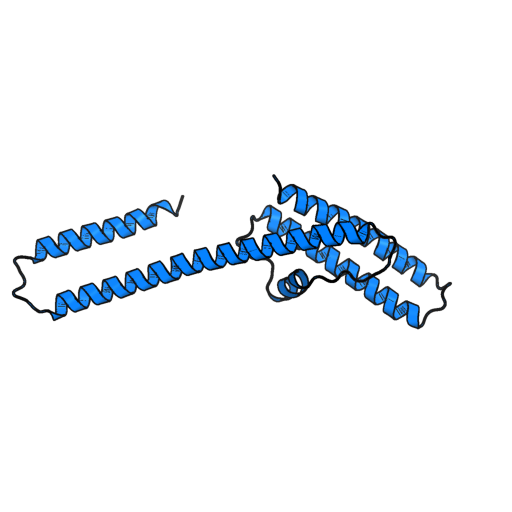 A CA 1
ATOM 691 C C . GLU A 1 88 ? 9.854 -4.955 -6.330 1.00 85.25 88 GLU A C 1
ATOM 693 O O . GLU A 1 88 ? 10.787 -5.494 -5.730 1.00 85.25 88 GLU A O 1
ATOM 698 N N . LEU A 1 89 ? 8.998 -4.137 -5.737 1.00 84.38 89 LEU A N 1
ATOM 699 C CA . LEU A 1 89 ? 9.005 -3.874 -4.312 1.00 84.38 89 LEU A CA 1
ATOM 700 C C . LEU A 1 89 ? 8.201 -4.973 -3.628 1.00 84.38 89 LEU A C 1
ATOM 702 O O . LEU A 1 89 ? 7.027 -5.188 -3.940 1.00 84.38 89 LEU A O 1
ATOM 706 N N . HIS A 1 90 ? 8.838 -5.685 -2.705 1.00 81.12 90 HIS A N 1
ATOM 707 C CA . HIS A 1 90 ? 8.169 -6.726 -1.945 1.00 81.12 90 HIS A CA 1
ATOM 708 C C . HIS A 1 90 ? 7.478 -6.127 -0.722 1.00 81.12 90 HIS A C 1
ATOM 710 O O . HIS A 1 90 ? 8.104 -5.408 0.048 1.00 81.12 90 HIS A O 1
ATOM 716 N N . SER A 1 91 ? 6.199 -6.450 -0.542 1.00 82.06 91 SER A N 1
ATOM 717 C CA . SER A 1 91 ? 5.429 -6.050 0.630 1.00 82.06 91 SER A CA 1
ATOM 718 C C . SER A 1 91 ? 4.401 -7.140 0.985 1.00 82.06 91 SER A C 1
ATOM 720 O O . SER A 1 91 ? 3.419 -7.347 0.250 1.00 82.06 91 SER A O 1
ATOM 722 N N . PRO A 1 92 ? 4.610 -7.880 2.088 1.00 77.31 92 PRO A N 1
ATOM 723 C CA . PRO A 1 92 ? 3.675 -8.907 2.530 1.00 77.31 92 PRO A CA 1
ATOM 724 C C . PRO A 1 92 ? 2.361 -8.302 3.042 1.00 77.31 92 PRO A C 1
ATOM 726 O O . PRO A 1 92 ? 1.291 -8.850 2.756 1.00 77.31 92 PRO A O 1
ATOM 729 N N . THR A 1 93 ? 2.401 -7.157 3.732 1.00 82.75 93 THR A N 1
ATOM 730 C CA . THR A 1 93 ? 1.189 -6.543 4.294 1.00 82.75 93 THR A CA 1
ATOM 731 C C . THR A 1 93 ? 0.292 -5.973 3.202 1.00 82.75 93 THR A C 1
ATOM 733 O O . THR A 1 93 ? -0.923 -6.176 3.239 1.00 82.75 93 THR A O 1
ATOM 736 N N . TRP A 1 94 ? 0.857 -5.341 2.172 1.00 82.75 94 TRP A N 1
ATOM 737 C CA . TRP A 1 94 ? 0.071 -4.787 1.065 1.00 82.75 94 TRP A CA 1
ATOM 738 C C . TRP A 1 94 ? -0.545 -5.916 0.239 1.00 82.75 94 TRP A C 1
ATOM 740 O O . TRP A 1 94 ? -1.718 -5.855 -0.131 1.00 82.75 94 TRP A O 1
ATOM 750 N N . SER A 1 95 ? 0.196 -7.013 0.057 1.00 80.50 95 SER A N 1
ATOM 751 C CA . SER A 1 95 ? -0.326 -8.233 -0.568 1.00 80.50 95 SER A CA 1
ATOM 752 C C . SER A 1 95 ? -1.533 -8.804 0.187 1.00 80.50 95 SER A C 1
ATOM 754 O O . SER A 1 95 ? -2.512 -9.211 -0.440 1.00 80.50 95 SER A O 1
ATOM 756 N N . ALA A 1 96 ? -1.508 -8.800 1.523 1.00 78.69 96 ALA A N 1
ATOM 757 C CA . ALA A 1 96 ? -2.647 -9.224 2.337 1.00 78.69 96 ALA A CA 1
ATOM 758 C C . ALA A 1 96 ? -3.837 -8.253 2.214 1.00 78.69 96 ALA A C 1
ATOM 760 O O . ALA A 1 96 ? -4.976 -8.680 2.003 1.00 78.69 96 ALA A O 1
ATOM 761 N N . VAL A 1 97 ? -3.569 -6.945 2.275 1.00 79.44 97 VAL A N 1
ATOM 762 C CA . VAL A 1 97 ? -4.578 -5.880 2.164 1.00 79.44 97 VAL A CA 1
ATOM 763 C C . VAL A 1 97 ? -5.287 -5.889 0.810 1.00 79.44 97 VAL A C 1
ATOM 765 O O . VAL A 1 97 ? -6.476 -5.585 0.756 1.00 79.44 97 VAL A O 1
ATOM 768 N N . LYS A 1 98 ? -4.632 -6.333 -0.265 1.00 76.06 98 LYS A N 1
ATOM 769 C CA . LYS A 1 98 ? -5.268 -6.528 -1.577 1.00 76.06 98 LYS A CA 1
ATOM 770 C C . LYS A 1 98 ? -6.502 -7.432 -1.526 1.00 76.06 98 LYS A C 1
ATOM 772 O O . LYS A 1 98 ? -7.483 -7.175 -2.218 1.00 76.06 98 LYS A O 1
ATOM 777 N N . GLY A 1 99 ? -6.448 -8.501 -0.729 1.00 74.00 99 GLY A N 1
ATOM 778 C CA . GLY A 1 99 ? -7.534 -9.477 -0.609 1.00 74.00 99 GLY A CA 1
ATOM 779 C C . GLY A 1 99 ? -8.581 -9.108 0.441 1.00 74.00 99 GLY A C 1
ATOM 780 O O . GLY A 1 99 ? -9.741 -9.492 0.311 1.00 74.00 99 GLY A O 1
ATOM 781 N N . THR A 1 100 ? -8.187 -8.373 1.484 1.00 80.56 100 THR A N 1
ATOM 782 C CA . THR A 1 100 ? -9.054 -8.083 2.640 1.00 80.56 100 THR A CA 1
ATOM 783 C C . THR A 1 100 ? -9.556 -6.644 2.709 1.00 80.56 100 THR A C 1
ATOM 785 O O . THR A 1 100 ? -10.443 -6.353 3.508 1.00 80.56 100 THR A O 1
ATOM 788 N N . GLY A 1 101 ? -8.994 -5.744 1.904 1.00 83.31 101 GLY A N 1
ATOM 789 C CA . GLY A 1 101 ? -9.203 -4.303 1.995 1.00 83.31 101 GLY A CA 1
ATOM 790 C C . GLY A 1 101 ? -8.463 -3.656 3.170 1.00 83.31 101 GLY A C 1
ATOM 791 O O . GLY A 1 101 ? -7.986 -4.326 4.093 1.00 83.31 101 GLY A O 1
ATOM 792 N N . ILE A 1 102 ? -8.372 -2.324 3.131 1.00 86.94 102 ILE A N 1
ATOM 793 C CA . ILE A 1 102 ? -7.841 -1.520 4.239 1.00 86.94 102 ILE A CA 1
ATOM 794 C C . ILE A 1 102 ? -8.934 -1.397 5.315 1.00 86.94 102 ILE A C 1
ATOM 796 O O . ILE A 1 102 ? -10.051 -0.991 4.978 1.00 86.94 102 ILE A O 1
ATOM 800 N N . PRO A 1 103 ? -8.642 -1.692 6.598 1.00 87.31 103 PRO A N 1
ATOM 801 C CA . PRO A 1 103 ? -9.640 -1.659 7.665 1.00 87.31 103 PRO A CA 1
ATOM 802 C C . PRO A 1 103 ? -10.409 -0.329 7.750 1.00 87.31 103 PRO A C 1
ATOM 804 O O . PRO A 1 103 ? -9.810 0.740 7.851 1.00 87.31 103 PRO A O 1
ATOM 807 N N . ASP A 1 104 ? -11.745 -0.397 7.806 1.00 87.62 104 ASP A N 1
ATOM 808 C CA . ASP A 1 104 ? -12.635 0.781 7.896 1.00 87.62 104 ASP A CA 1
ATOM 809 C C . ASP A 1 104 ? -12.460 1.601 9.184 1.00 87.62 104 ASP A C 1
ATOM 811 O O . ASP A 1 104 ? -12.911 2.739 9.270 1.00 87.62 104 ASP A O 1
ATOM 815 N N . ARG A 1 105 ? -11.827 1.007 10.201 1.00 86.06 105 ARG A N 1
ATOM 816 C CA . ARG A 1 105 ? -11.548 1.629 11.504 1.00 86.06 105 ARG A CA 1
ATOM 817 C C . ARG A 1 105 ? -10.372 2.614 11.460 1.00 86.06 105 ARG A C 1
ATOM 819 O O . ARG A 1 105 ? -10.181 3.344 12.425 1.00 86.06 105 ARG A O 1
ATOM 826 N N . ILE A 1 106 ? -9.577 2.618 10.387 1.00 88.56 106 ILE A N 1
ATOM 827 C CA . ILE A 1 106 ? -8.528 3.625 10.175 1.00 88.56 106 ILE A CA 1
ATOM 828 C C . ILE A 1 106 ? -9.197 4.967 9.857 1.00 88.56 106 ILE A C 1
ATOM 830 O O . ILE A 1 106 ? -10.229 5.001 9.185 1.00 88.56 106 ILE A O 1
ATOM 834 N N . GLU A 1 107 ? -8.607 6.063 10.341 1.00 90.81 107 GLU A N 1
ATOM 835 C CA . GLU A 1 107 ? -9.078 7.426 10.075 1.00 90.81 107 GLU A CA 1
ATOM 836 C C . GLU A 1 107 ? -9.357 7.613 8.566 1.00 90.81 107 GLU A C 1
ATOM 838 O O . GLU A 1 107 ? -8.516 7.233 7.748 1.00 90.81 107 GLU A O 1
ATOM 843 N N . PRO A 1 108 ? -10.540 8.120 8.161 1.00 91.31 108 PRO A N 1
ATOM 844 C CA . PRO A 1 108 ? -10.966 8.103 6.761 1.00 91.31 108 PRO A CA 1
ATOM 845 C C . PRO A 1 108 ? -10.000 8.771 5.776 1.00 91.31 108 PRO A C 1
ATOM 847 O O . PRO A 1 108 ? -9.859 8.281 4.652 1.00 91.31 108 PRO A O 1
ATOM 850 N N . GLY A 1 109 ? -9.351 9.868 6.174 1.00 92.06 109 GLY A N 1
ATOM 851 C CA . GLY A 1 109 ? -8.337 10.558 5.382 1.00 92.06 109 GLY A CA 1
ATOM 852 C C . GLY A 1 109 ? -7.111 9.682 5.143 1.00 92.06 109 GLY A C 1
ATOM 853 O O . GLY A 1 109 ? -6.765 9.411 3.994 1.00 92.06 109 GLY A O 1
ATOM 854 N N . LEU A 1 110 ? -6.508 9.169 6.214 1.00 93.06 110 LEU A N 1
ATOM 855 C CA . LEU A 1 110 ? -5.362 8.266 6.168 1.00 93.06 110 LEU A CA 1
ATOM 856 C C . LEU A 1 110 ? -5.696 6.974 5.418 1.00 93.06 110 LEU A C 1
ATOM 858 O O . LEU A 1 110 ? -4.888 6.479 4.641 1.00 93.06 110 LEU A O 1
ATOM 862 N N . ARG A 1 111 ? -6.911 6.445 5.589 1.00 92.56 111 ARG A N 1
ATOM 863 C CA . ARG A 1 111 ? -7.394 5.266 4.864 1.00 92.56 111 ARG A CA 1
ATOM 864 C C . ARG A 1 111 ? -7.434 5.506 3.358 1.00 92.56 111 ARG A C 1
ATOM 866 O O . ARG A 1 111 ? -7.040 4.627 2.597 1.00 92.56 111 ARG A O 1
ATOM 873 N N . ARG A 1 112 ? -7.909 6.680 2.927 1.00 93.50 112 ARG A N 1
ATOM 874 C CA . ARG A 1 112 ? -7.904 7.071 1.512 1.00 93.50 112 ARG A CA 1
ATOM 875 C C . ARG A 1 112 ? -6.474 7.224 0.996 1.00 93.50 112 ARG A C 1
ATOM 877 O O . ARG A 1 112 ? -6.167 6.644 -0.034 1.00 93.50 112 ARG A O 1
ATOM 884 N N . ALA A 1 113 ? -5.605 7.912 1.733 1.00 93.25 113 ALA A N 1
ATOM 885 C CA . ALA A 1 113 ? -4.204 8.078 1.346 1.00 93.25 113 ALA A CA 1
ATOM 886 C C . ALA A 1 113 ? -3.474 6.728 1.212 1.00 93.25 113 ALA A C 1
ATOM 888 O O . ALA A 1 113 ? -2.767 6.501 0.233 1.00 93.25 113 ALA A O 1
ATOM 889 N N . LEU A 1 114 ? -3.707 5.795 2.143 1.00 92.62 114 LEU A N 1
ATOM 890 C CA . LEU A 1 114 ? -3.199 4.422 2.065 1.00 92.62 114 LEU A CA 1
ATOM 891 C C . LEU A 1 114 ? -3.753 3.672 0.844 1.00 92.62 114 LEU A C 1
ATOM 893 O O . LEU A 1 114 ? -3.007 2.947 0.194 1.00 92.62 114 LEU A O 1
ATOM 897 N N . ALA A 1 115 ? -5.035 3.847 0.508 1.00 91.25 115 ALA A N 1
ATOM 898 C CA . ALA A 1 115 ? -5.640 3.227 -0.674 1.00 91.25 115 ALA A CA 1
ATOM 899 C C . ALA A 1 115 ? -5.041 3.766 -1.982 1.00 91.25 115 ALA A C 1
ATOM 901 O O . ALA A 1 115 ? -4.772 2.997 -2.907 1.00 91.25 115 ALA A O 1
ATOM 902 N N . ASP A 1 116 ? -4.806 5.076 -2.049 1.00 92.56 116 ASP A N 1
ATOM 903 C CA . ASP A 1 116 ? -4.191 5.726 -3.203 1.00 92.56 116 ASP A CA 1
ATOM 904 C C . ASP A 1 116 ? -2.737 5.267 -3.366 1.00 92.56 116 ASP A C 1
ATOM 906 O O . ASP A 1 116 ? -2.340 4.846 -4.455 1.00 92.56 116 ASP A O 1
ATOM 910 N N . ALA A 1 117 ? -1.965 5.245 -2.275 1.00 91.38 117 ALA A N 1
ATOM 911 C CA . ALA A 1 117 ? -0.607 4.714 -2.274 1.00 91.38 117 ALA A CA 1
ATOM 912 C C . ALA A 1 117 ? -0.582 3.235 -2.698 1.00 91.38 117 ALA A C 1
ATOM 914 O O . ALA A 1 117 ? 0.244 2.862 -3.532 1.00 91.38 117 ALA A O 1
ATOM 915 N N . PHE A 1 118 ? -1.522 2.415 -2.207 1.00 90.69 118 PHE A N 1
ATOM 916 C CA . PHE A 1 118 ? -1.695 1.008 -2.596 1.00 90.69 118 PHE A CA 1
ATOM 917 C C . PHE A 1 118 ? -1.913 0.834 -4.094 1.00 90.69 118 PHE A C 1
ATOM 919 O O . PHE A 1 118 ? -1.227 0.034 -4.731 1.00 90.69 118 PHE A O 1
ATOM 926 N N . SER A 1 119 ? -2.802 1.632 -4.678 1.00 91.31 119 SER A N 1
ATOM 927 C CA . SER A 1 119 ? -3.047 1.622 -6.120 1.00 91.31 119 SER A CA 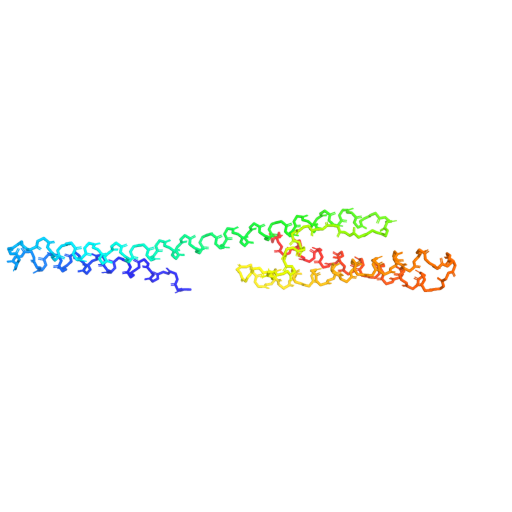1
ATOM 928 C C . SER A 1 119 ? -1.774 1.930 -6.917 1.00 91.31 119 SER A C 1
ATOM 930 O O . SER A 1 119 ? -1.439 1.222 -7.867 1.00 91.31 119 SER A O 1
ATOM 932 N N . VAL A 1 120 ? -1.015 2.952 -6.507 1.00 91.75 120 VAL A N 1
ATOM 933 C CA . VAL A 1 120 ? 0.224 3.339 -7.198 1.00 91.75 120 VAL A CA 1
ATOM 934 C C . VAL A 1 120 ? 1.323 2.283 -7.039 1.00 91.75 120 VAL A C 1
ATOM 936 O O . VAL A 1 120 ? 2.032 2.003 -8.005 1.00 91.75 120 VAL A O 1
ATOM 939 N N . PHE A 1 121 ? 1.445 1.665 -5.862 1.00 90.56 121 PHE A N 1
ATOM 940 C CA . PHE A 1 121 ? 2.368 0.555 -5.610 1.00 90.56 121 PHE A CA 1
ATOM 941 C C . PHE A 1 121 ? 2.081 -0.646 -6.523 1.00 90.56 121 PHE A C 1
ATOM 943 O O . PHE A 1 121 ? 2.995 -1.180 -7.155 1.00 90.56 121 PHE A O 1
ATOM 950 N N . ASP A 1 122 ? 0.809 -1.034 -6.648 1.00 89.81 122 ASP A N 1
ATOM 951 C CA . ASP A 1 122 ? 0.382 -2.127 -7.525 1.00 89.81 122 ASP A CA 1
ATOM 952 C C . ASP A 1 122 ? 0.687 -1.820 -9.002 1.00 89.81 122 ASP A C 1
ATOM 954 O O . ASP A 1 122 ? 1.171 -2.695 -9.724 1.00 89.81 122 ASP A O 1
ATOM 958 N N . ILE A 1 123 ? 0.461 -0.576 -9.448 1.00 92.88 123 ILE A N 1
ATOM 959 C CA . ILE A 1 123 ? 0.809 -0.137 -10.809 1.00 92.88 123 ILE A CA 1
ATOM 960 C C . ILE A 1 123 ? 2.326 -0.198 -11.024 1.00 92.88 123 ILE A C 1
ATOM 962 O O . ILE A 1 123 ? 2.770 -0.707 -12.051 1.00 92.88 123 ILE A O 1
ATOM 966 N N . TYR A 1 124 ? 3.129 0.275 -10.066 1.00 91.69 124 TYR A N 1
ATOM 967 C CA . TYR A 1 124 ? 4.590 0.240 -10.173 1.00 91.69 124 TYR A CA 1
ATOM 968 C C . TYR A 1 124 ? 5.090 -1.197 -10.359 1.00 91.69 124 TYR A C 1
ATOM 970 O O . TYR A 1 124 ? 5.805 -1.485 -11.319 1.00 91.69 124 TYR A O 1
ATOM 978 N N . ASN A 1 125 ? 4.659 -2.116 -9.491 1.00 90.88 125 ASN A N 1
ATOM 979 C CA . ASN A 1 125 ? 5.065 -3.518 -9.571 1.00 90.88 125 ASN A CA 1
ATOM 980 C C . ASN A 1 125 ? 4.575 -4.195 -10.857 1.00 90.88 125 ASN A C 1
ATOM 982 O O . ASN A 1 125 ? 5.290 -5.019 -11.428 1.00 90.88 125 ASN A O 1
ATOM 986 N N . TYR A 1 126 ? 3.388 -3.831 -11.347 1.00 92.19 126 TYR A N 1
ATOM 987 C CA . TYR A 1 126 ? 2.885 -4.310 -12.632 1.00 92.19 126 TYR A CA 1
ATOM 988 C C . TYR A 1 126 ? 3.774 -3.868 -13.803 1.00 92.19 126 TYR A C 1
ATOM 990 O O . TYR A 1 126 ? 4.151 -4.702 -14.627 1.00 92.19 126 TYR A O 1
ATOM 998 N N . GLU A 1 127 ? 4.161 -2.592 -13.862 1.00 92.44 127 GLU A N 1
ATOM 999 C CA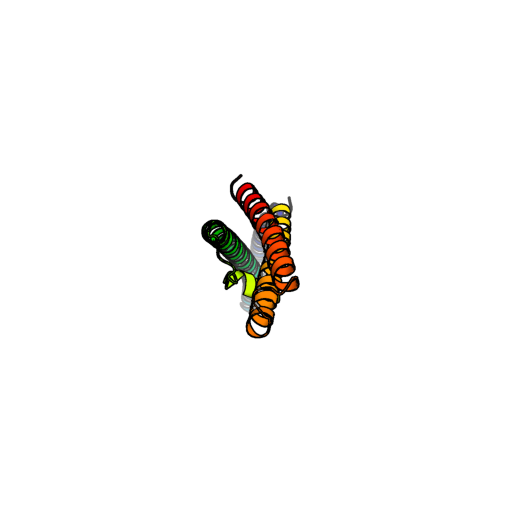 . GLU A 1 127 ? 5.033 -2.083 -14.928 1.00 92.44 127 GLU A CA 1
ATOM 1000 C C . GLU A 1 127 ? 6.440 -2.688 -14.862 1.00 92.44 127 GLU A C 1
ATOM 1002 O O . GLU A 1 127 ? 6.984 -3.093 -15.891 1.00 92.44 127 GLU A O 1
ATOM 1007 N N . VAL A 1 128 ? 7.012 -2.846 -13.661 1.00 92.69 128 VAL A N 1
ATOM 1008 C CA . VAL A 1 128 ? 8.304 -3.532 -13.494 1.00 92.69 128 VAL A CA 1
ATOM 1009 C C . VAL A 1 128 ? 8.225 -4.976 -13.980 1.00 92.69 128 VAL A C 1
ATOM 1011 O O . VAL A 1 128 ? 9.126 -5.434 -14.686 1.00 92.69 128 VAL A O 1
ATOM 1014 N N . ARG A 1 129 ? 7.146 -5.697 -13.656 1.00 93.75 129 ARG A N 1
ATOM 1015 C CA . ARG A 1 129 ? 6.955 -7.073 -14.120 1.00 93.75 129 ARG A CA 1
ATOM 1016 C C . ARG A 1 129 ? 6.875 -7.149 -15.639 1.00 93.75 129 ARG A C 1
ATOM 1018 O O . ARG A 1 129 ? 7.581 -7.957 -16.234 1.00 93.75 129 ARG A O 1
ATOM 1025 N N . ARG A 1 130 ? 6.096 -6.267 -16.273 1.00 93.31 130 ARG A N 1
ATOM 1026 C CA . ARG A 1 130 ? 6.010 -6.185 -17.740 1.00 93.31 130 ARG A CA 1
ATOM 1027 C C . ARG A 1 130 ? 7.357 -5.883 -18.381 1.00 93.31 130 ARG A C 1
ATOM 1029 O O . ARG A 1 130 ? 7.699 -6.506 -19.383 1.00 93.31 130 ARG A O 1
ATOM 1036 N N . TYR A 1 131 ? 8.127 -4.963 -17.804 1.00 93.25 131 TYR A N 1
ATOM 1037 C CA . TYR A 1 131 ? 9.478 -4.662 -18.266 1.00 93.25 131 TYR A CA 1
ATOM 1038 C C . TYR A 1 131 ? 10.393 -5.885 -18.167 1.00 93.25 131 TYR A C 1
ATOM 1040 O O . TYR A 1 131 ? 11.047 -6.241 -19.148 1.00 93.25 131 TYR A O 1
ATOM 1048 N N . LYS A 1 132 ? 10.412 -6.563 -17.011 1.00 91.44 132 LYS A N 1
ATOM 1049 C CA . LYS A 1 132 ? 11.211 -7.779 -16.805 1.00 91.44 132 LYS A CA 1
ATOM 1050 C C . LYS A 1 132 ? 10.817 -8.853 -17.818 1.00 91.44 132 LYS A C 1
ATOM 1052 O O . LYS A 1 132 ? 11.678 -9.309 -18.558 1.00 91.44 132 LYS A O 1
ATOM 1057 N N . GLU A 1 133 ? 9.530 -9.171 -17.944 1.00 91.88 133 GLU A N 1
ATOM 1058 C CA . GLU A 1 133 ? 9.008 -10.138 -18.922 1.00 91.88 133 GLU A CA 1
ATOM 1059 C C . GLU A 1 133 ? 9.393 -9.792 -20.370 1.00 91.88 133 GLU A C 1
ATOM 1061 O O . GLU A 1 133 ? 9.852 -10.662 -21.110 1.00 91.88 133 GLU A O 1
ATOM 1066 N N . TYR A 1 134 ? 9.259 -8.525 -20.773 1.00 91.69 134 TYR A N 1
AT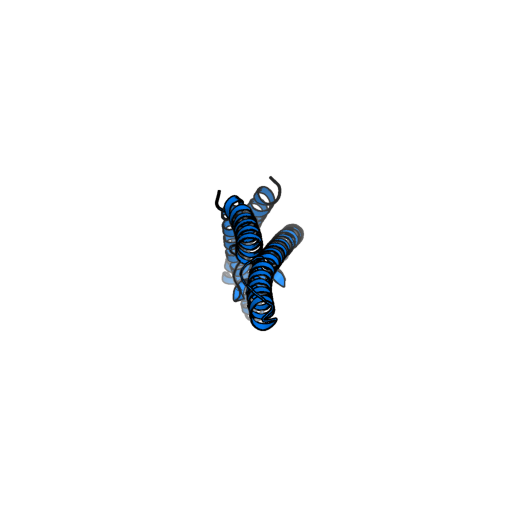OM 1067 C CA . TYR A 1 134 ? 9.580 -8.090 -22.133 1.00 91.69 134 TYR A CA 1
ATOM 1068 C C . TYR A 1 134 ? 11.090 -8.123 -22.411 1.00 91.69 134 TYR A C 1
ATOM 1070 O O . TYR A 1 134 ? 11.521 -8.655 -23.436 1.00 91.69 134 TYR A O 1
ATOM 1078 N N . SER A 1 135 ? 11.904 -7.618 -21.478 1.00 90.12 135 SER A N 1
ATOM 1079 C CA . SER A 1 135 ? 13.368 -7.538 -21.604 1.00 90.12 135 SER A CA 1
ATOM 1080 C C . SER A 1 135 ? 14.061 -8.892 -21.755 1.00 90.12 135 SER A C 1
ATOM 1082 O O . SER A 1 135 ? 15.127 -8.949 -22.360 1.00 90.12 135 SER A O 1
ATOM 1084 N N . PHE A 1 136 ? 13.450 -9.993 -21.301 1.00 87.94 136 PHE A N 1
ATOM 1085 C CA . PHE A 1 136 ? 13.974 -11.341 -21.555 1.00 87.94 136 PHE A CA 1
ATOM 1086 C C . PHE A 1 136 ? 13.954 -11.740 -23.035 1.00 87.94 136 PHE A C 1
ATOM 1088 O O . PHE A 1 136 ? 14.705 -12.624 -23.442 1.00 87.94 136 PHE A O 1
ATOM 1095 N N . THR A 1 137 ? 13.075 -11.132 -23.830 1.00 87.81 137 THR A N 1
ATOM 1096 C CA . THR A 1 137 ? 12.839 -11.512 -25.233 1.00 87.81 137 THR A CA 1
ATOM 1097 C C . THR A 1 137 ? 13.215 -10.420 -26.228 1.00 87.81 137 THR A C 1
ATOM 1099 O O . THR A 1 137 ? 13.435 -10.711 -27.404 1.00 87.81 137 THR A O 1
ATOM 1102 N N . ALA A 1 138 ? 13.296 -9.172 -25.771 1.00 83.19 138 ALA A N 1
ATOM 1103 C CA . ALA A 1 138 ? 13.593 -8.015 -26.597 1.00 83.19 138 ALA A CA 1
ATOM 1104 C C . ALA A 1 138 ? 15.102 -7.764 -26.737 1.00 83.19 138 ALA A C 1
ATOM 1106 O O . ALA A 1 138 ? 15.897 -8.077 -25.852 1.00 83.19 138 ALA A O 1
ATOM 1107 N N . ASN A 1 139 ? 15.499 -7.147 -27.852 1.00 82.25 139 ASN A N 1
ATOM 1108 C CA . ASN A 1 139 ? 16.846 -6.599 -27.995 1.00 82.25 139 ASN A CA 1
ATOM 1109 C C . ASN A 1 139 ? 17.003 -5.378 -27.067 1.00 82.25 139 ASN A C 1
ATOM 1111 O O . ASN A 1 139 ? 16.047 -4.627 -26.885 1.00 82.25 139 ASN A O 1
ATOM 1115 N N . GLN A 1 140 ? 18.196 -5.144 -26.510 1.00 76.38 140 GLN A N 1
ATOM 1116 C CA . GLN A 1 140 ? 18.426 -4.068 -25.532 1.00 76.38 140 GLN A CA 1
ATOM 1117 C C . GLN A 1 140 ? 18.174 -2.656 -26.091 1.00 76.38 140 GLN A C 1
ATOM 1119 O O . GLN A 1 140 ? 17.915 -1.735 -25.323 1.00 76.38 140 GLN A O 1
ATOM 1124 N N . GLU A 1 141 ? 18.202 -2.490 -27.414 1.00 81.31 141 GLU A N 1
ATOM 1125 C CA . GLU A 1 141 ? 17.928 -1.221 -28.102 1.00 81.31 141 GLU A CA 1
ATOM 1126 C C . GLU A 1 141 ? 16.451 -1.051 -28.520 1.00 81.31 141 GLU A C 1
ATOM 1128 O O . GLU A 1 141 ? 16.123 -0.140 -29.279 1.00 81.31 141 GLU A O 1
ATOM 1133 N N . ASP A 1 142 ? 15.540 -1.921 -28.064 1.00 88.25 142 ASP A N 1
ATOM 1134 C CA . ASP A 1 142 ? 14.117 -1.823 -28.403 1.00 88.25 142 ASP A CA 1
ATOM 1135 C C . ASP A 1 142 ? 13.492 -0.535 -27.815 1.00 88.25 142 ASP A C 1
ATOM 1137 O O . ASP A 1 142 ? 13.487 -0.356 -26.591 1.00 88.25 142 ASP A O 1
ATOM 1141 N N . PRO A 1 143 ? 12.900 0.351 -28.643 1.00 89.06 143 PRO A N 1
ATOM 1142 C CA . PRO A 1 143 ? 12.241 1.574 -28.179 1.00 89.06 143 PRO A CA 1
ATOM 1143 C C . PRO A 1 143 ? 11.169 1.348 -27.104 1.00 89.06 143 PRO A C 1
ATOM 1145 O O . PRO A 1 143 ? 10.940 2.225 -26.270 1.00 89.06 143 PRO A O 1
ATOM 1148 N N . ARG A 1 144 ? 10.531 0.173 -27.072 1.00 89.56 144 ARG A N 1
ATOM 1149 C CA . ARG A 1 144 ? 9.535 -0.171 -26.048 1.00 89.56 144 ARG A CA 1
ATOM 1150 C C . ARG A 1 144 ? 10.155 -0.341 -24.665 1.00 89.56 144 ARG A C 1
ATOM 1152 O O . ARG A 1 144 ? 9.503 -0.023 -23.678 1.00 89.56 144 ARG A O 1
ATOM 1159 N N . LEU A 1 145 ? 11.407 -0.800 -24.565 1.00 88.12 145 LEU A N 1
ATOM 1160 C CA . LEU A 1 145 ? 12.114 -0.876 -23.278 1.00 88.12 145 LEU A CA 1
ATOM 1161 C C . LEU A 1 145 ? 12.360 0.520 -22.694 1.00 88.12 145 LEU A C 1
ATOM 1163 O O . LEU A 1 145 ? 12.253 0.710 -21.481 1.00 88.12 145 LEU A O 1
ATOM 1167 N N . ILE A 1 146 ? 12.628 1.504 -23.557 1.00 88.62 146 ILE A N 1
ATOM 1168 C CA . ILE A 1 146 ? 12.769 2.912 -23.165 1.00 88.62 146 ILE A CA 1
ATOM 1169 C C . ILE A 1 146 ? 11.425 3.451 -22.660 1.00 88.62 146 ILE A C 1
ATOM 1171 O O . ILE A 1 146 ? 11.373 4.090 -21.609 1.00 88.62 146 ILE A O 1
ATOM 1175 N N . GLU A 1 147 ? 10.332 3.143 -23.362 1.00 91.06 147 GLU A N 1
ATOM 1176 C CA . GLU A 1 147 ? 8.973 3.515 -22.955 1.00 91.06 147 GLU A CA 1
ATOM 1177 C C . GLU A 1 147 ? 8.608 2.912 -21.587 1.00 91.06 147 GLU A C 1
ATOM 1179 O O . GLU A 1 147 ? 8.208 3.644 -20.681 1.00 91.06 147 GLU A O 1
ATOM 1184 N N . PHE A 1 148 ? 8.842 1.612 -21.376 1.00 90.94 148 PHE A N 1
ATOM 1185 C CA . PHE A 1 148 ? 8.650 0.968 -20.072 1.00 90.94 148 PHE A CA 1
ATOM 1186 C C . PHE A 1 148 ? 9.460 1.640 -18.963 1.00 90.94 148 PHE A C 1
ATOM 1188 O O . PHE A 1 148 ? 8.923 1.935 -17.897 1.00 90.94 148 PHE A O 1
ATOM 1195 N N . THR A 1 149 ? 10.739 1.927 -19.216 1.00 91.25 149 THR A N 1
ATOM 1196 C CA . THR A 1 149 ? 11.610 2.596 -18.239 1.00 91.25 149 THR A CA 1
ATOM 1197 C C . THR A 1 149 ? 11.063 3.975 -17.864 1.00 91.25 149 THR A C 1
ATOM 1199 O O . THR A 1 149 ? 11.039 4.335 -16.686 1.00 91.25 149 THR A O 1
ATOM 1202 N N . HIS A 1 150 ? 10.548 4.727 -18.842 1.00 91.88 150 HIS A N 1
ATOM 1203 C CA . HIS A 1 150 ? 9.885 6.006 -18.600 1.00 91.88 150 HIS A CA 1
ATOM 1204 C C . HIS A 1 150 ? 8.620 5.843 -17.737 1.00 91.88 150 HIS A C 1
ATOM 1206 O O . HIS A 1 150 ? 8.465 6.551 -16.741 1.00 91.88 150 HIS A O 1
ATOM 1212 N N . HIS A 1 151 ? 7.741 4.884 -18.051 1.00 93.56 151 HIS A N 1
ATOM 1213 C CA . HIS A 1 151 ? 6.530 4.616 -17.259 1.00 93.56 151 HIS A CA 1
ATOM 1214 C C . HIS A 1 151 ? 6.832 4.178 -15.823 1.00 93.56 151 HIS A C 1
ATOM 1216 O O . HIS A 1 151 ? 6.172 4.638 -14.885 1.00 93.56 151 HIS A O 1
ATOM 1222 N N . ILE A 1 152 ? 7.845 3.329 -15.636 1.00 92.94 152 ILE A N 1
ATOM 1223 C CA . ILE A 1 152 ? 8.323 2.914 -14.314 1.00 92.94 152 ILE A CA 1
ATOM 1224 C C . ILE A 1 152 ? 8.835 4.133 -13.545 1.00 92.94 152 ILE A C 1
ATOM 1226 O O . ILE A 1 152 ? 8.456 4.322 -12.391 1.00 92.94 152 ILE A O 1
ATOM 1230 N N . GLY A 1 153 ? 9.623 5.002 -14.186 1.00 91.06 153 GLY A N 1
ATOM 1231 C CA . GLY A 1 153 ? 10.121 6.240 -13.587 1.00 91.06 153 GLY A CA 1
ATOM 1232 C C . GLY A 1 153 ? 9.004 7.188 -13.138 1.00 91.06 153 GLY A C 1
ATOM 1233 O O . GLY A 1 153 ? 9.025 7.679 -12.009 1.00 91.06 153 GLY A O 1
ATOM 1234 N N . GLU A 1 154 ? 7.992 7.410 -13.976 1.00 93.62 154 GLU A N 1
ATOM 1235 C CA . GLU A 1 154 ? 6.840 8.252 -13.629 1.00 93.62 154 GLU A CA 1
ATOM 1236 C C . GLU A 1 154 ? 6.005 7.650 -12.493 1.00 93.62 154 GLU A C 1
ATOM 1238 O O . GLU A 1 154 ? 5.613 8.349 -11.555 1.00 93.62 154 GLU A O 1
ATOM 1243 N N . THR A 1 155 ? 5.780 6.336 -12.515 1.00 92.69 155 THR A N 1
ATOM 1244 C CA . THR A 1 155 ? 5.025 5.661 -11.451 1.00 92.69 155 THR A CA 1
ATOM 1245 C C . THR A 1 155 ? 5.802 5.652 -10.136 1.00 92.69 155 THR A C 1
ATOM 1247 O O . THR A 1 155 ? 5.218 5.892 -9.082 1.00 92.69 155 THR A O 1
ATOM 1250 N N . LYS A 1 156 ? 7.129 5.488 -10.186 1.00 90.56 156 LYS A N 1
ATOM 1251 C CA . LYS A 1 156 ? 8.024 5.602 -9.027 1.00 90.56 156 LYS A CA 1
ATOM 1252 C C . LYS A 1 156 ? 7.923 6.981 -8.370 1.00 90.56 156 LYS A C 1
ATOM 1254 O O . LYS A 1 156 ? 7.760 7.061 -7.157 1.00 90.56 156 LYS A O 1
ATOM 1259 N N . LYS A 1 157 ? 7.931 8.070 -9.150 1.00 91.25 157 LYS A N 1
ATOM 1260 C CA . LYS A 1 157 ? 7.724 9.434 -8.618 1.00 91.25 157 LYS A CA 1
ATOM 1261 C C . LYS A 1 157 ? 6.370 9.574 -7.922 1.00 91.25 157 LYS A C 1
ATOM 1263 O O . LYS A 1 157 ? 6.295 10.118 -6.824 1.00 91.25 157 LYS A O 1
ATOM 1268 N N . ARG A 1 158 ? 5.299 9.057 -8.534 1.00 92.69 158 ARG A N 1
ATOM 1269 C CA . ARG A 1 158 ? 3.952 9.074 -7.939 1.00 92.69 158 ARG A CA 1
ATOM 1270 C C . ARG A 1 158 ? 3.886 8.262 -6.648 1.00 92.69 158 ARG A C 1
ATOM 1272 O O . ARG A 1 158 ? 3.204 8.686 -5.716 1.00 92.69 158 ARG A O 1
ATOM 1279 N N . LEU A 1 159 ? 4.589 7.130 -6.586 1.00 90.44 159 LEU A N 1
ATOM 1280 C CA . LEU A 1 159 ? 4.668 6.294 -5.389 1.00 90.44 159 LEU A CA 1
ATOM 1281 C C . LEU A 1 159 ? 5.346 7.056 -4.252 1.00 90.44 159 LEU A C 1
ATOM 1283 O O . LEU A 1 159 ? 4.804 7.089 -3.153 1.00 90.44 159 LEU A O 1
ATOM 1287 N N . ILE A 1 160 ? 6.464 7.732 -4.537 1.00 89.94 160 ILE A N 1
ATOM 1288 C CA . ILE A 1 160 ? 7.183 8.556 -3.557 1.00 89.94 160 ILE A CA 1
ATOM 1289 C C . ILE A 1 160 ? 6.270 9.645 -2.985 1.00 89.94 160 ILE A C 1
ATOM 1291 O O . ILE A 1 160 ? 6.147 9.760 -1.769 1.00 89.94 160 ILE A O 1
ATOM 1295 N N . ILE A 1 161 ? 5.585 10.401 -3.850 1.00 92.38 161 ILE A N 1
ATOM 1296 C CA . ILE A 1 161 ? 4.665 11.468 -3.423 1.00 92.38 161 ILE A CA 1
ATOM 1297 C C . ILE A 1 161 ? 3.539 10.893 -2.553 1.00 92.38 161 ILE A C 1
ATOM 1299 O O . ILE A 1 161 ? 3.244 11.423 -1.486 1.00 92.38 161 ILE A O 1
ATOM 1303 N N . SER A 1 162 ? 2.935 9.783 -2.983 1.00 91.75 162 SER A N 1
ATOM 1304 C CA . SER A 1 162 ? 1.821 9.158 -2.257 1.00 91.75 162 SER A CA 1
ATOM 1305 C C . SER A 1 162 ? 2.266 8.623 -0.891 1.00 91.75 162 SER A C 1
ATOM 1307 O O . SER A 1 162 ? 1.561 8.793 0.103 1.00 91.75 162 SER A O 1
ATOM 1309 N N . ALA A 1 163 ? 3.458 8.025 -0.820 1.00 90.31 163 ALA A N 1
ATOM 1310 C CA . ALA A 1 163 ? 4.063 7.556 0.421 1.00 90.31 163 ALA A CA 1
ATOM 1311 C C . ALA A 1 163 ? 4.354 8.716 1.386 1.00 90.31 163 ALA A C 1
ATOM 1313 O O . ALA A 1 163 ? 4.028 8.625 2.567 1.00 90.31 163 ALA A O 1
ATOM 1314 N N . GLN A 1 164 ? 4.900 9.829 0.886 1.00 92.06 164 GLN A N 1
ATOM 1315 C CA . GLN A 1 164 ? 5.133 11.040 1.681 1.00 92.06 164 GLN A CA 1
ATOM 1316 C C . GLN A 1 164 ? 3.829 11.594 2.263 1.00 92.06 164 GLN A C 1
ATOM 1318 O O . GLN A 1 164 ? 3.769 11.852 3.461 1.00 92.06 164 GLN A O 1
ATOM 1323 N N . THR A 1 165 ? 2.761 11.674 1.463 1.00 93.31 165 THR A N 1
ATOM 1324 C CA . THR A 1 165 ? 1.437 12.094 1.951 1.00 93.31 165 THR A CA 1
ATOM 1325 C C . THR A 1 165 ? 0.937 11.199 3.087 1.00 93.31 165 THR A C 1
ATOM 1327 O O . THR A 1 165 ? 0.466 11.701 4.105 1.00 93.31 165 THR A O 1
ATOM 1330 N N . VAL A 1 166 ? 1.066 9.873 2.963 1.00 92.50 166 VAL A N 1
ATOM 1331 C CA . VAL A 1 166 ? 0.686 8.944 4.042 1.00 92.50 166 VAL A CA 1
ATOM 1332 C C . VAL A 1 166 ? 1.508 9.199 5.309 1.00 92.50 166 VAL A C 1
ATOM 1334 O O . VAL A 1 166 ? 0.946 9.209 6.403 1.00 92.50 166 VAL A O 1
ATOM 1337 N N . LEU A 1 167 ? 2.819 9.419 5.181 1.00 91.06 167 LEU A N 1
ATOM 1338 C CA . LEU A 1 167 ? 3.712 9.646 6.320 1.00 91.06 167 LEU A CA 1
ATOM 1339 C C . LEU A 1 167 ? 3.439 10.964 7.047 1.00 91.06 167 LEU A C 1
ATOM 1341 O O . LEU A 1 167 ? 3.507 10.992 8.276 1.00 91.06 167 LEU A O 1
ATOM 1345 N N . GLU A 1 168 ? 3.108 12.023 6.310 1.00 92.50 168 GLU A N 1
ATOM 1346 C CA . GLU A 1 168 ? 2.678 13.310 6.866 1.00 92.50 168 GLU A CA 1
ATOM 1347 C C . GLU A 1 168 ? 1.358 13.164 7.633 1.00 92.50 168 GLU A C 1
ATOM 1349 O O . GLU A 1 168 ? 1.219 13.671 8.740 1.00 92.50 168 GLU A O 1
ATOM 1354 N N . MET A 1 169 ? 0.399 12.407 7.092 1.00 90.50 169 MET A N 1
ATOM 1355 C CA . MET A 1 169 ? -0.889 12.171 7.755 1.00 90.50 169 MET A CA 1
ATOM 1356 C C . MET A 1 169 ? -0.786 11.232 8.964 1.00 90.50 169 MET A C 1
ATOM 1358 O O . MET A 1 169 ? -1.585 11.332 9.895 1.00 90.50 169 MET A O 1
ATOM 1362 N N . ALA A 1 170 ? 0.167 10.299 8.952 1.00 85.31 170 ALA A N 1
ATOM 1363 C CA . ALA A 1 170 ? 0.390 9.355 10.044 1.00 85.31 170 ALA A CA 1
ATOM 1364 C C . ALA A 1 170 ? 1.164 9.966 11.230 1.00 85.31 170 ALA A C 1
ATOM 1366 O O . ALA A 1 170 ? 1.057 9.434 12.336 1.00 85.31 170 ALA A O 1
ATOM 1367 N N . ASN A 1 171 ? 1.901 11.065 11.015 1.00 77.75 171 ASN A N 1
ATOM 1368 C CA . ASN A 1 171 ? 2.662 11.800 12.034 1.00 77.75 171 ASN A CA 1
ATOM 1369 C C . ASN A 1 171 ? 2.211 13.280 12.109 1.00 77.75 171 ASN A C 1
ATOM 1371 O O . ASN A 1 171 ? 2.951 14.151 11.649 1.00 77.75 171 ASN A O 1
ATOM 1375 N N . PRO A 1 172 ? 1.007 13.562 12.642 1.00 55.28 172 PRO A N 1
ATOM 1376 C CA . PRO A 1 172 ? 0.462 14.918 12.735 1.00 55.28 172 PRO A CA 1
ATOM 1377 C C . PRO A 1 172 ? 1.178 15.814 13.758 1.00 55.28 172 PRO A C 1
ATOM 1379 O O . PRO A 1 172 ? 1.684 15.288 14.779 1.00 55.28 172 PRO A O 1
#

pLDDT: mean 77.93, std 13.98, range [46.88, 93.75]

Radius of gyration: 28.2 Å; chains: 1; bounding box: 61×36×79 Å

Sequence (172 aa):
MRESYWWLLGAFALVVAAVVAILFQDFLPTEPLIIELLATFFGVLIAIALGEAFGANRAESRANWVKNELVEELKEILELTGRDTIDELHSPTWSAVKGTGIPDRIEPGLRRALADAFSVFDIYNYEVRRYKEYSFTANQEDPRLIEFTHHIGETKKRLIISAQTVLEMANP

Foldseek 3Di:
DPPVCVVVVVVVVVVVVVVVCVVCVVPDPDDVVVVVVVVVVVVVVVVVVCCVVVVVVVLLVVLVVLLVLLLVLLVVLLVVLVDPDLDQRDRPSLVVCVVVPRRPSPDPVLSVLSVQLSVLSVQLNVLSVVLVVVVVPDDPPDVVNVVSVVSNVVSSVVNNVSSVSSNVVVPD